Protein AF-A0A9W9YUM6-F1 (afdb_monomer_lite)

pLDDT: mean 74.98, std 17.81, range [40.38, 97.31]

Foldseek 3Di:
DPDLDLVVLLVVLLVLLQVCLVPACVSCVVCVVVLLCLQVVLLPDDDPDLVPPPPVVLCVQLPNDDDDPVSVVSSVVSSVVCVQPPRSSCNLSSLSSVQSNLLSNALSCLVVDALSNVVSLVSQCVDSHPSSNVSSVSSVVSLVNSQFDPPPDDDDDDDRDRPCVSNSCNVHVPDPPDD

InterPro domains:
  IPR011989 Armadillo-like helical [G3DSA:1.25.10.10] (1-170)
  IPR016024 Armadillo-type fold [SSF48371] (5-153)

Structure (mmCIF, N/CA/C/O backbone):
data_AF-A0A9W9YUM6-F1
#
_entry.id   AF-A0A9W9YUM6-F1
#
loop_
_atom_site.group_PDB
_atom_site.id
_atom_site.type_symbol
_atom_site.label_atom_id
_atom_site.label_alt_id
_atom_site.label_comp_id
_atom_site.label_asym_id
_atom_site.label_entity_id
_atom_site.label_seq_id
_atom_site.pdbx_PDB_ins_code
_atom_site.Cartn_x
_atom_site.Cartn_y
_atom_site.Cartn_z
_atom_site.occupancy
_atom_site.B_iso_or_equiv
_atom_site.auth_seq_id
_atom_site.auth_comp_id
_atom_site.auth_asym_id
_atom_site.auth_atom_id
_atom_site.pdbx_PDB_model_num
ATOM 1 N N . MET A 1 1 ? -4.388 -10.648 -8.271 1.00 65.25 1 MET A N 1
ATOM 2 C CA . MET A 1 1 ? -3.249 -9.697 -8.296 1.00 65.25 1 MET A CA 1
ATOM 3 C C . MET A 1 1 ? -2.171 -10.035 -9.332 1.00 65.25 1 MET A C 1
ATOM 5 O O . MET A 1 1 ? -1.388 -9.152 -9.643 1.00 65.25 1 MET A O 1
ATOM 9 N N . HIS A 1 2 ? -2.139 -11.243 -9.912 1.00 78.38 2 HIS A N 1
ATOM 10 C CA . HIS A 1 2 ? -1.066 -11.680 -10.833 1.00 78.38 2 HIS A CA 1
ATOM 11 C C . HIS A 1 2 ? -1.396 -11.558 -12.324 1.00 78.38 2 HIS A C 1
ATOM 13 O O . HIS A 1 2 ? -0.660 -12.065 -13.165 1.00 78.38 2 HIS A O 1
ATOM 19 N N . ASP A 1 3 ? -2.522 -10.931 -12.662 1.00 86.56 3 ASP A N 1
ATOM 20 C CA . ASP A 1 3 ? -2.922 -10.771 -14.058 1.00 86.56 3 ASP A CA 1
ATOM 21 C C . ASP A 1 3 ? -1.927 -9.870 -14.807 1.00 86.56 3 ASP A C 1
ATOM 23 O O . ASP A 1 3 ? -1.413 -8.901 -14.241 1.00 86.56 3 ASP A O 1
ATOM 27 N N . GLY A 1 4 ? -1.656 -10.165 -16.081 1.00 82.19 4 GLY A N 1
ATOM 28 C CA . GLY A 1 4 ? -0.752 -9.365 -16.911 1.00 82.19 4 GLY A CA 1
ATOM 29 C C . GLY A 1 4 ? -1.263 -7.940 -17.158 1.00 82.19 4 GLY A C 1
ATOM 30 O O . GLY A 1 4 ? -0.459 -7.009 -17.281 1.00 82.19 4 GLY A O 1
ATOM 31 N N . GLU A 1 5 ? -2.581 -7.744 -17.149 1.00 87.50 5 GLU A N 1
ATOM 32 C CA . GLU A 1 5 ? -3.252 -6.468 -17.386 1.00 87.50 5 GLU A CA 1
ATOM 33 C C . GLU A 1 5 ? -3.358 -5.632 -16.100 1.00 87.50 5 GLU A C 1
ATOM 35 O O . GLU A 1 5 ? -3.944 -6.040 -15.095 1.00 87.50 5 GLU A O 1
ATOM 40 N N . ALA A 1 6 ? -2.822 -4.408 -16.136 1.00 85.88 6 ALA A N 1
ATOM 41 C CA . ALA A 1 6 ? -2.789 -3.523 -14.970 1.00 85.88 6 ALA A CA 1
ATOM 42 C C . ALA A 1 6 ? -4.186 -3.162 -14.455 1.00 85.88 6 ALA A C 1
ATOM 44 O O . ALA A 1 6 ? -4.411 -3.171 -13.245 1.00 85.88 6 ALA A O 1
ATOM 45 N N . ARG A 1 7 ? -5.141 -2.921 -15.360 1.00 89.88 7 ARG A N 1
ATOM 46 C CA . ARG A 1 7 ? -6.523 -2.584 -14.988 1.00 89.88 7 ARG A CA 1
ATOM 47 C C . ARG A 1 7 ? -7.211 -3.712 -14.223 1.00 89.88 7 ARG A C 1
ATOM 49 O O . ARG A 1 7 ? -7.938 -3.440 -13.277 1.00 89.88 7 ARG A O 1
ATOM 56 N N . VAL A 1 8 ? -6.939 -4.969 -14.580 1.00 92.19 8 VAL A N 1
ATOM 57 C CA . VAL A 1 8 ? -7.488 -6.138 -13.873 1.00 92.19 8 VAL A CA 1
ATOM 58 C C . VAL A 1 8 ? -6.905 -6.231 -12.464 1.00 92.19 8 VAL 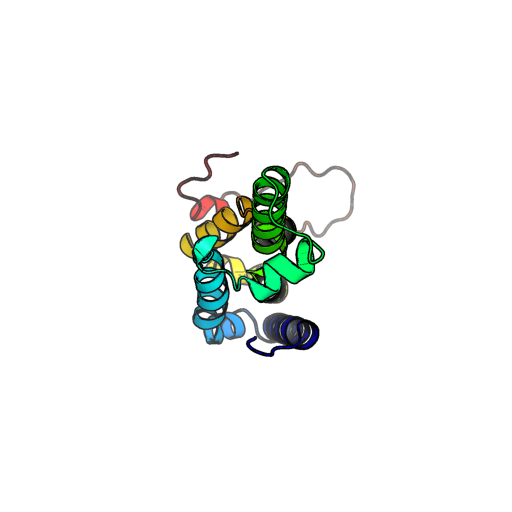A C 1
ATOM 60 O O . VAL A 1 8 ? -7.635 -6.505 -11.510 1.00 92.19 8 VAL A O 1
ATOM 63 N N . ARG A 1 9 ? -5.604 -5.957 -12.302 1.00 90.62 9 ARG A N 1
ATOM 64 C CA . ARG A 1 9 ? -4.967 -5.923 -10.976 1.00 90.62 9 ARG A CA 1
ATOM 65 C C . ARG A 1 9 ? -5.548 -4.822 -10.088 1.00 90.62 9 ARG A C 1
ATOM 67 O O . ARG A 1 9 ? -5.841 -5.103 -8.931 1.00 90.62 9 ARG A O 1
ATOM 74 N N . ILE A 1 10 ? -5.756 -3.623 -10.635 1.00 90.88 10 ILE A N 1
ATOM 75 C CA . ILE A 1 10 ? -6.379 -2.497 -9.920 1.00 90.88 10 ILE A CA 1
ATOM 76 C C . ILE A 1 10 ? -7.804 -2.861 -9.498 1.00 90.88 10 ILE A C 1
ATOM 78 O O . ILE A 1 10 ? -8.099 -2.831 -8.308 1.00 90.88 10 ILE A O 1
ATOM 82 N N . ALA A 1 11 ? -8.642 -3.320 -10.434 1.00 94.75 11 ALA A N 1
ATOM 83 C CA . ALA A 1 11 ? -10.016 -3.723 -10.138 1.00 94.75 11 ALA A CA 1
ATOM 84 C C . ALA A 1 11 ? -10.083 -4.847 -9.089 1.00 94.75 11 ALA A C 1
ATOM 86 O O . ALA A 1 11 ? -10.962 -4.855 -8.233 1.00 94.75 11 ALA A O 1
ATOM 87 N N . SER A 1 12 ? -9.126 -5.783 -9.106 1.00 93.38 12 SER A N 1
ATOM 88 C CA . SER A 1 12 ? -9.024 -6.818 -8.068 1.00 93.38 12 SER A CA 1
ATOM 89 C C . SER A 1 12 ? -8.790 -6.213 -6.679 1.00 93.38 12 SER A C 1
ATOM 91 O O . SER A 1 12 ? -9.394 -6.663 -5.708 1.00 93.38 12 SER A O 1
ATOM 93 N N . GLY A 1 13 ? -7.920 -5.203 -6.583 1.00 94.12 13 GLY A N 1
ATOM 94 C CA . GLY A 1 13 ? -7.653 -4.488 -5.335 1.00 94.12 13 GLY A CA 1
ATOM 95 C C . GLY A 1 13 ? -8.846 -3.664 -4.857 1.00 94.12 13 GLY A C 1
ATOM 96 O O . GLY A 1 13 ? -9.177 -3.704 -3.676 1.00 94.12 13 GLY A O 1
ATOM 97 N N . GLU A 1 14 ? -9.549 -2.997 -5.771 1.00 95.69 14 GLU A N 1
ATOM 98 C CA . GLU A 1 14 ? -10.783 -2.261 -5.466 1.00 95.69 14 GLU A CA 1
ATOM 99 C C . GLU A 1 14 ? -11.878 -3.192 -4.930 1.00 95.69 14 GLU A C 1
ATOM 101 O O . GLU A 1 14 ? -12.541 -2.867 -3.946 1.00 95.69 14 GLU A O 1
ATOM 106 N N . VAL A 1 15 ? -12.031 -4.384 -5.519 1.00 96.50 15 VAL A N 1
ATOM 107 C CA . VAL A 1 15 ? -12.963 -5.408 -5.024 1.00 96.50 15 VAL A CA 1
ATOM 108 C C . VAL A 1 15 ? -12.569 -5.883 -3.626 1.00 96.50 15 VAL A C 1
ATOM 110 O O . VAL A 1 15 ? -13.437 -5.994 -2.763 1.00 96.50 15 VAL A O 1
ATOM 113 N N . LEU A 1 16 ? -11.280 -6.133 -3.371 1.00 95.75 16 LEU A N 1
ATOM 114 C CA . LEU A 1 16 ? -10.802 -6.493 -2.031 1.00 95.75 16 LEU A CA 1
ATOM 115 C C . LEU A 1 16 ? -11.064 -5.375 -1.015 1.00 95.75 16 LEU A C 1
ATOM 117 O O . LEU A 1 16 ? -11.538 -5.661 0.083 1.00 95.75 16 LEU A O 1
ATOM 121 N N . GLY A 1 17 ? -10.832 -4.116 -1.390 1.00 96.62 17 GLY A N 1
ATOM 122 C CA . GLY A 1 17 ? -11.166 -2.954 -0.567 1.00 96.62 17 GLY A CA 1
ATOM 123 C C . GLY A 1 17 ? -12.659 -2.877 -0.250 1.00 96.62 17 GLY A C 1
ATOM 124 O O . GLY A 1 17 ? -13.038 -2.776 0.914 1.00 96.62 17 GLY A O 1
ATOM 125 N N . ALA A 1 18 ? -13.520 -3.035 -1.257 1.00 97.31 18 ALA A N 1
ATOM 126 C CA . ALA A 1 18 ? -14.970 -3.052 -1.069 1.00 97.31 18 ALA A CA 1
ATOM 127 C C . ALA A 1 18 ? -15.438 -4.216 -0.175 1.00 97.31 18 ALA A C 1
ATOM 129 O O . ALA A 1 18 ? -16.350 -4.053 0.639 1.00 97.31 18 ALA A O 1
ATOM 130 N N . LEU A 1 19 ? -14.803 -5.388 -0.284 1.00 96.81 19 LEU A N 1
ATOM 131 C CA . LEU A 1 19 ? -15.061 -6.516 0.612 1.00 96.81 19 LEU A CA 1
ATOM 132 C C . LEU A 1 19 ? -14.644 -6.198 2.049 1.00 96.81 19 LEU A C 1
ATOM 134 O O . LEU A 1 19 ? -15.409 -6.498 2.962 1.00 96.81 19 LEU A O 1
ATOM 138 N N . CYS A 1 20 ? -13.494 -5.554 2.250 1.00 96.81 20 CYS A N 1
ATOM 139 C CA . CYS A 1 20 ? -13.056 -5.090 3.567 1.00 96.81 20 CYS A CA 1
ATOM 140 C C . CYS A 1 20 ? -14.035 -4.069 4.163 1.00 96.81 20 CYS A C 1
ATOM 142 O O . CYS A 1 20 ? -14.370 -4.162 5.338 1.00 96.81 20 CYS A O 1
ATOM 144 N N . THR A 1 21 ? -14.596 -3.167 3.352 1.00 96.38 21 THR A N 1
ATOM 145 C CA . THR A 1 21 ? -15.671 -2.263 3.801 1.00 96.38 21 THR A CA 1
ATOM 146 C C .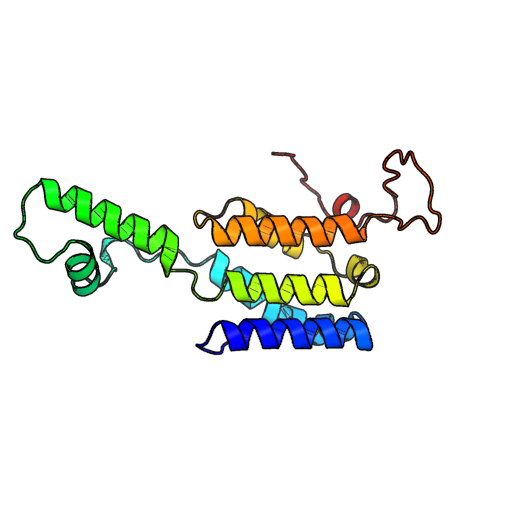 THR A 1 21 ? -16.922 -3.019 4.243 1.00 96.38 21 THR A C 1
ATOM 148 O O . THR A 1 21 ? -17.565 -2.642 5.218 1.00 96.38 21 THR A O 1
ATOM 151 N N . ALA A 1 22 ? -17.285 -4.093 3.540 1.00 96.00 22 ALA A N 1
ATOM 152 C CA . ALA A 1 22 ? -18.505 -4.849 3.819 1.00 96.00 22 ALA A CA 1
ATOM 153 C C . ALA A 1 22 ? -18.363 -5.890 4.944 1.00 96.00 22 ALA A C 1
ATOM 155 O O . ALA A 1 22 ? -19.372 -6.329 5.506 1.00 96.00 22 ALA A O 1
ATOM 156 N N . ARG A 1 23 ? -17.144 -6.366 5.208 1.00 94.56 23 ARG A N 1
ATOM 157 C CA . ARG A 1 23 ? -16.881 -7.523 6.078 1.00 94.56 23 ARG A CA 1
ATOM 158 C C . ARG A 1 23 ? -15.884 -7.257 7.190 1.00 94.56 23 ARG A C 1
ATOM 160 O O . ARG A 1 23 ? -15.835 -8.083 8.085 1.00 94.56 23 ARG A O 1
ATOM 167 N N . GLY A 1 24 ? -15.166 -6.140 7.151 1.00 91.56 24 GLY A N 1
ATOM 168 C CA . GLY A 1 24 ? -14.125 -5.827 8.114 1.00 91.56 24 GLY A CA 1
ATOM 169 C C . GLY A 1 24 ? -12.756 -6.409 7.742 1.00 91.56 24 GLY A C 1
ATOM 170 O O . GLY A 1 24 ? -12.547 -6.905 6.624 1.00 91.56 24 GLY A O 1
ATOM 171 N N . PRO A 1 25 ? -11.796 -6.315 8.674 1.00 93.12 25 PRO A N 1
ATOM 172 C CA . PRO A 1 25 ? -10.402 -6.663 8.440 1.00 93.12 25 PRO A CA 1
ATOM 173 C C . PRO A 1 25 ? -10.144 -8.169 8.306 1.00 93.12 25 PRO A C 1
ATOM 175 O O . PRO A 1 25 ? -9.070 -8.565 7.863 1.00 93.12 25 PRO A O 1
ATOM 178 N N . GLU A 1 26 ? -11.119 -9.029 8.591 1.00 93.94 26 GLU A N 1
ATOM 179 C CA . GLU A 1 26 ? -11.029 -10.479 8.395 1.00 93.94 26 GLU A CA 1
ATOM 180 C C . GLU A 1 26 ? -10.717 -10.836 6.936 1.00 93.94 26 GLU A C 1
ATOM 182 O O . GLU A 1 26 ? -10.009 -11.806 6.662 1.00 93.94 26 GLU A O 1
ATOM 187 N N . VAL A 1 27 ? -11.201 -10.022 5.991 1.00 94.88 27 VAL A N 1
ATOM 188 C CA . VAL A 1 27 ? -10.869 -10.164 4.568 1.00 94.88 27 VAL A CA 1
ATOM 189 C C . VAL A 1 27 ? -9.386 -9.896 4.331 1.00 94.88 27 VAL A C 1
ATOM 191 O O . VAL A 1 27 ? -8.748 -10.656 3.604 1.00 94.88 27 VAL A O 1
ATOM 194 N N . PHE A 1 28 ? -8.820 -8.864 4.966 1.00 93.38 28 PHE A N 1
ATOM 195 C CA . PHE A 1 28 ? -7.386 -8.590 4.902 1.00 93.38 28 PHE A CA 1
ATOM 196 C C . PHE A 1 28 ? -6.586 -9.732 5.523 1.00 93.38 28 PHE A C 1
ATOM 198 O O . PHE A 1 28 ? -5.676 -10.233 4.876 1.00 93.38 28 PHE A O 1
ATOM 205 N N . VAL A 1 29 ? -6.946 -10.195 6.722 1.00 93.75 29 VAL A N 1
ATOM 206 C CA . VAL A 1 29 ? -6.245 -11.296 7.409 1.00 93.75 29 VAL A CA 1
ATOM 207 C C . VAL A 1 29 ? -6.193 -12.558 6.543 1.00 93.75 29 VAL A C 1
ATOM 209 O O . VAL A 1 29 ? -5.174 -13.238 6.503 1.00 93.75 29 VAL A O 1
ATOM 212 N N . ALA A 1 30 ? -7.255 -12.850 5.790 1.00 94.44 30 ALA A N 1
ATOM 213 C CA . ALA A 1 30 ? -7.288 -14.004 4.894 1.00 94.44 30 ALA A CA 1
ATOM 214 C C . ALA A 1 30 ? -6.328 -13.901 3.690 1.00 94.44 30 ALA A C 1
ATOM 216 O O . ALA A 1 30 ? -5.997 -14.926 3.095 1.00 94.44 30 ALA A O 1
ATOM 217 N N . CYS A 1 31 ? -5.902 -12.694 3.301 1.00 90.88 31 CYS A N 1
ATOM 218 C CA . CYS A 1 31 ? -5.057 -12.475 2.120 1.00 90.88 31 CYS A CA 1
ATOM 219 C C . CYS A 1 31 ? -3.782 -11.649 2.378 1.00 90.88 31 CYS A C 1
ATOM 221 O O . CYS A 1 31 ? -3.049 -11.351 1.430 1.00 90.88 31 CYS A O 1
ATOM 223 N N . CYS A 1 32 ? -3.481 -11.303 3.634 1.00 91.25 32 CYS A N 1
ATOM 224 C CA . CYS A 1 32 ? -2.403 -10.382 3.995 1.00 91.25 32 CYS A CA 1
ATOM 225 C C . CYS A 1 32 ? -1.033 -10.888 3.554 1.00 91.25 32 CYS A C 1
ATOM 227 O O . CYS A 1 32 ? -0.262 -10.123 2.980 1.00 91.25 32 CYS A O 1
ATOM 229 N N . ASP A 1 33 ? -0.758 -12.177 3.744 1.00 91.06 33 ASP A N 1
ATOM 230 C CA . ASP A 1 33 ? 0.530 -12.779 3.397 1.00 91.06 33 ASP A CA 1
ATOM 231 C C . ASP A 1 33 ? 0.812 -12.656 1.901 1.00 91.06 33 ASP A C 1
ATOM 233 O O . ASP A 1 33 ? 1.927 -12.341 1.488 1.00 91.06 33 ASP A O 1
ATOM 237 N N . GLU A 1 34 ? -0.212 -12.846 1.068 1.00 90.75 34 GLU A N 1
ATOM 238 C CA . GLU A 1 34 ? -0.064 -12.722 -0.375 1.00 90.75 34 GLU A CA 1
ATOM 239 C C . GLU A 1 34 ? 0.126 -11.263 -0.801 1.00 90.75 34 GLU A C 1
ATOM 241 O O . GLU A 1 34 ? 0.988 -10.986 -1.636 1.00 90.75 34 GLU A O 1
ATOM 246 N N . ILE A 1 35 ? -0.635 -10.328 -0.223 1.00 89.62 35 ILE A N 1
ATOM 247 C CA . ILE A 1 35 ? -0.499 -8.894 -0.516 1.00 89.62 35 ILE A CA 1
ATOM 248 C C . ILE A 1 35 ? 0.898 -8.399 -0.121 1.00 89.62 35 ILE A C 1
ATOM 250 O O . ILE A 1 35 ? 1.581 -7.782 -0.939 1.00 89.62 35 ILE A O 1
ATOM 254 N N . LEU A 1 36 ? 1.340 -8.690 1.106 1.00 90.88 36 LEU A N 1
ATOM 255 C CA . LEU A 1 36 ? 2.628 -8.228 1.624 1.00 90.88 36 LEU A CA 1
ATOM 256 C C . LEU A 1 36 ? 3.799 -8.864 0.879 1.00 90.88 36 LEU A C 1
ATOM 258 O O . LEU A 1 36 ? 4.724 -8.147 0.501 1.00 90.88 36 LEU A O 1
ATOM 262 N N . ARG A 1 37 ? 3.734 -10.167 0.576 1.00 88.44 37 ARG A N 1
ATOM 263 C CA . ARG A 1 37 ? 4.736 -10.835 -0.266 1.00 88.44 37 ARG A CA 1
ATOM 264 C C . ARG A 1 37 ? 4.816 -10.198 -1.651 1.00 88.44 37 ARG A C 1
ATOM 266 O O . ARG A 1 37 ? 5.905 -9.921 -2.129 1.00 88.44 37 ARG A O 1
ATOM 273 N N . ASN A 1 38 ? 3.682 -9.888 -2.281 1.00 85.25 38 ASN A N 1
ATOM 274 C CA . ASN A 1 38 ? 3.686 -9.241 -3.596 1.00 85.25 38 ASN A CA 1
ATOM 275 C C . ASN A 1 38 ? 4.334 -7.853 -3.572 1.00 85.25 38 ASN A C 1
ATOM 277 O O . ASN A 1 38 ? 4.933 -7.447 -4.566 1.00 85.25 38 ASN A O 1
ATOM 281 N N . VAL A 1 39 ? 4.203 -7.112 -2.473 1.00 88.44 39 VAL A N 1
ATOM 282 C CA . VAL A 1 39 ? 4.874 -5.819 -2.306 1.00 88.44 39 VAL A CA 1
ATOM 283 C C . VAL A 1 39 ? 6.369 -6.029 -2.041 1.00 88.44 39 VAL A C 1
ATOM 285 O O . VAL A 1 39 ? 7.188 -5.455 -2.753 1.00 88.44 39 VAL A O 1
ATOM 288 N N . SER A 1 40 ? 6.725 -6.904 -1.099 1.00 86.81 40 SER A N 1
ATOM 289 C CA . SER A 1 40 ? 8.109 -7.206 -0.706 1.00 86.81 40 SER A CA 1
ATOM 290 C C . SER A 1 40 ? 8.942 -7.789 -1.854 1.00 86.81 40 SER A C 1
ATOM 292 O O . SER A 1 40 ? 9.954 -7.196 -2.219 1.00 86.81 40 SER A O 1
ATOM 294 N N . ASP A 1 41 ? 8.473 -8.849 -2.521 1.00 82.50 41 ASP A N 1
ATOM 295 C CA . ASP A 1 41 ? 9.188 -9.506 -3.626 1.00 82.50 41 ASP A CA 1
ATOM 296 C C . ASP A 1 41 ? 9.479 -8.541 -4.783 1.00 82.50 41 ASP A C 1
ATOM 298 O O . ASP A 1 41 ? 10.450 -8.703 -5.521 1.00 82.50 41 ASP A O 1
ATOM 302 N N . ASN A 1 42 ? 8.609 -7.546 -4.988 1.00 77.19 42 ASN A N 1
ATOM 303 C CA . ASN A 1 42 ? 8.793 -6.554 -6.039 1.00 77.19 42 ASN A CA 1
ATOM 304 C C . ASN A 1 42 ? 9.578 -5.323 -5.567 1.00 77.19 42 ASN A C 1
ATOM 306 O O . ASN A 1 42 ? 10.127 -4.655 -6.429 1.00 77.19 42 ASN A O 1
ATOM 310 N N . LEU A 1 43 ? 9.669 -5.034 -4.264 1.00 78.06 43 LEU A N 1
ATOM 311 C CA . LEU A 1 43 ? 10.571 -4.016 -3.704 1.00 78.06 43 LEU A CA 1
ATOM 312 C C . LEU A 1 43 ? 12.026 -4.501 -3.677 1.00 78.06 43 LEU A C 1
ATOM 314 O O . LEU A 1 43 ? 12.937 -3.737 -3.982 1.00 78.06 43 LEU A O 1
ATOM 318 N N . GLU A 1 44 ? 12.242 -5.772 -3.331 1.00 64.12 44 GLU A N 1
ATOM 319 C CA . GLU A 1 44 ? 13.575 -6.361 -3.147 1.00 64.12 44 GLU A CA 1
ATOM 320 C C . GLU A 1 44 ? 14.252 -6.807 -4.442 1.00 64.12 44 GLU A C 1
ATOM 322 O O . GLU A 1 44 ? 15.440 -7.144 -4.422 1.00 64.12 44 GLU A O 1
ATOM 327 N N . ARG A 1 45 ? 13.532 -6.838 -5.573 1.00 61.09 45 ARG A N 1
ATOM 328 C CA . ARG A 1 45 ? 14.121 -7.224 -6.860 1.00 61.09 45 ARG A CA 1
ATOM 329 C C . ARG A 1 45 ? 15.322 -6.333 -7.160 1.00 61.09 45 ARG A C 1
ATOM 331 O O . ARG A 1 45 ? 15.181 -5.210 -7.634 1.00 61.09 45 ARG A O 1
ATOM 338 N N . LYS A 1 46 ? 16.521 -6.883 -6.938 1.00 50.69 46 LYS A N 1
ATOM 339 C CA . LYS A 1 46 ? 17.749 -6.383 -7.544 1.00 50.69 46 LYS A CA 1
ATOM 340 C C . LYS A 1 46 ? 17.488 -6.327 -9.037 1.00 50.69 46 LYS A C 1
ATOM 342 O O . LYS A 1 46 ? 17.165 -7.341 -9.657 1.00 50.69 46 LYS A O 1
ATOM 347 N N . LEU A 1 47 ? 17.556 -5.119 -9.576 1.00 51.91 47 LEU A N 1
ATOM 348 C CA . LEU A 1 47 ? 17.538 -4.915 -11.010 1.00 51.91 47 LEU A CA 1
ATOM 349 C C . LEU A 1 47 ? 18.641 -5.810 -11.603 1.00 51.91 47 LEU A C 1
ATOM 351 O O . LEU A 1 47 ? 19.739 -5.824 -11.039 1.00 51.91 47 LEU A O 1
ATOM 355 N N . PRO A 1 48 ? 18.358 -6.594 -12.659 1.00 49.06 48 PRO A N 1
ATOM 356 C CA . PRO A 1 48 ? 19.407 -7.337 -13.347 1.00 49.06 48 PRO A CA 1
ATOM 357 C C . PRO A 1 48 ? 20.521 -6.361 -13.729 1.00 49.06 48 PRO A C 1
ATOM 359 O O . PRO A 1 48 ? 20.221 -5.220 -14.101 1.00 49.06 48 PRO A O 1
ATOM 362 N N . ASP A 1 49 ? 21.780 -6.783 -13.586 1.00 50.94 49 ASP A N 1
ATOM 363 C CA . ASP A 1 49 ? 22.926 -5.937 -13.924 1.00 50.94 49 ASP A CA 1
ATOM 364 C C . ASP A 1 49 ? 22.751 -5.396 -15.356 1.00 50.94 49 ASP A C 1
ATOM 366 O O . ASP A 1 49 ? 22.208 -6.107 -16.209 1.00 50.94 49 ASP A O 1
ATOM 370 N N . PRO A 1 50 ? 23.203 -4.168 -15.673 1.00 51.50 50 PRO A N 1
ATOM 371 C CA . PRO A 1 50 ? 23.077 -3.595 -17.017 1.00 51.50 50 PRO A CA 1
ATOM 372 C C . PRO A 1 50 ? 23.604 -4.512 -18.136 1.00 51.50 50 PRO A C 1
ATOM 374 O O . PRO A 1 50 ? 23.180 -4.407 -19.286 1.00 51.50 50 PRO A O 1
ATOM 377 N N . GLU A 1 51 ? 24.510 -5.432 -17.791 1.00 54.03 51 GLU A N 1
ATOM 378 C CA . GLU A 1 51 ? 25.079 -6.453 -18.672 1.00 54.03 51 GLU A CA 1
ATOM 379 C C . GLU A 1 51 ? 24.122 -7.619 -18.995 1.00 54.03 51 GLU A C 1
ATOM 381 O O . GLU A 1 51 ? 24.273 -8.254 -20.041 1.00 54.03 51 GLU A O 1
ATOM 386 N N . GLU A 1 52 ? 23.128 -7.888 -18.141 1.00 52.31 52 GLU A N 1
ATOM 387 C CA . GLU A 1 52 ? 22.107 -8.932 -18.320 1.00 52.31 52 GLU A CA 1
ATOM 388 C C . GLU A 1 52 ? 20.870 -8.448 -19.096 1.00 52.31 52 GLU A C 1
ATOM 390 O O . GLU A 1 52 ? 20.011 -9.250 -19.477 1.00 52.31 52 GLU A O 1
ATOM 395 N N . ILE A 1 53 ? 20.762 -7.144 -19.368 1.00 57.09 53 ILE A N 1
ATOM 396 C CA . ILE A 1 53 ? 19.684 -6.599 -20.197 1.00 57.09 53 ILE A CA 1
ATOM 397 C C . ILE A 1 53 ? 19.893 -7.054 -21.641 1.00 57.09 53 ILE A C 1
ATOM 399 O O . ILE A 1 53 ? 20.965 -6.868 -22.220 1.00 57.09 53 ILE A O 1
ATOM 403 N N . ASP A 1 54 ? 18.841 -7.610 -22.250 1.00 58.69 54 ASP A N 1
ATOM 404 C CA . ASP A 1 54 ? 18.846 -8.011 -23.655 1.00 58.69 54 ASP A CA 1
ATOM 405 C C . ASP A 1 54 ? 19.390 -6.876 -24.540 1.00 58.69 54 ASP A C 1
ATOM 407 O O . ASP A 1 54 ? 18.771 -5.816 -24.698 1.00 58.69 54 ASP A O 1
ATOM 411 N N . LYS A 1 55 ? 20.558 -7.118 -25.150 1.00 57.56 55 LYS A N 1
ATOM 412 C CA . LYS A 1 55 ? 21.226 -6.190 -26.074 1.00 57.56 55 LYS A CA 1
ATOM 413 C C . LYS A 1 55 ? 20.282 -5.749 -27.198 1.00 57.56 55 LYS A C 1
ATOM 415 O O . LYS A 1 55 ? 20.414 -4.631 -27.697 1.00 57.56 55 LYS A O 1
ATOM 420 N N . GLY A 1 56 ? 19.306 -6.587 -27.565 1.00 53.91 56 GLY A N 1
ATOM 421 C CA . GLY A 1 56 ? 18.273 -6.275 -28.551 1.00 53.91 56 GLY A CA 1
ATOM 422 C C . GLY A 1 56 ? 17.282 -5.188 -28.118 1.00 53.91 56 GLY A C 1
ATOM 423 O O . GLY A 1 56 ? 16.759 -4.472 -28.974 1.00 53.91 56 GLY A O 1
ATOM 424 N N . LEU A 1 57 ? 17.039 -5.017 -26.816 1.00 56.94 57 LEU A N 1
ATOM 425 C CA . LEU A 1 57 ? 16.138 -3.995 -26.278 1.00 56.94 57 LEU A CA 1
ATOM 426 C C . LEU A 1 57 ? 16.835 -2.639 -26.140 1.00 56.94 57 LEU A C 1
ATOM 428 O O . LEU A 1 57 ? 16.273 -1.621 -26.548 1.00 56.94 57 LEU A O 1
ATOM 432 N N . ILE A 1 58 ? 18.087 -2.637 -25.668 1.00 59.78 58 ILE A N 1
ATOM 433 C CA . ILE A 1 58 ? 18.926 -1.430 -25.641 1.00 59.78 58 ILE A CA 1
ATOM 434 C C . ILE A 1 58 ? 19.103 -0.893 -27.067 1.00 59.78 58 ILE A C 1
ATOM 436 O O . ILE A 1 58 ? 18.901 0.292 -27.301 1.00 59.78 58 ILE A O 1
ATOM 440 N N . HIS A 1 59 ? 19.358 -1.767 -28.046 1.00 58.75 59 HIS A N 1
ATOM 441 C CA . HIS A 1 59 ? 19.508 -1.376 -29.451 1.00 58.75 59 HIS A CA 1
ATOM 442 C C . HIS A 1 59 ? 18.256 -0.701 -30.046 1.00 58.75 59 HIS A C 1
ATOM 444 O O . HIS A 1 59 ? 18.379 0.195 -30.882 1.00 58.75 59 HIS A O 1
ATOM 450 N N . LYS A 1 60 ? 17.051 -1.090 -29.598 1.00 61.81 60 LYS A N 1
ATOM 451 C CA . LYS A 1 60 ? 15.783 -0.456 -30.003 1.00 61.81 60 LYS A CA 1
ATOM 452 C C . LYS A 1 60 ? 15.569 0.908 -29.346 1.00 61.81 60 LYS A C 1
ATOM 454 O O . LYS A 1 60 ? 15.004 1.789 -29.984 1.00 61.81 60 LYS A O 1
ATOM 459 N N . LEU A 1 61 ? 16.014 1.082 -28.100 1.00 56.75 61 LEU A N 1
ATOM 460 C CA . LEU A 1 61 ? 15.925 2.351 -27.368 1.00 56.75 61 LEU A CA 1
ATOM 461 C C . LEU A 1 61 ? 16.973 3.368 -27.842 1.00 56.75 61 LEU A C 1
ATOM 463 O O . LEU A 1 61 ? 16.680 4.558 -27.897 1.00 56.75 61 LEU A O 1
ATOM 467 N N . THR A 1 62 ? 18.166 2.909 -28.232 1.00 62.47 62 THR A N 1
ATOM 468 C CA . THR A 1 62 ? 19.256 3.768 -28.723 1.00 62.47 62 THR A CA 1
ATOM 469 C C . THR A 1 62 ? 19.257 3.954 -30.243 1.00 62.47 62 THR A C 1
ATOM 471 O O . THR A 1 62 ? 20.201 4.523 -30.779 1.00 62.47 62 THR A O 1
ATOM 474 N N . GLY A 1 63 ? 18.228 3.481 -30.954 1.00 55.09 63 GLY A N 1
ATOM 475 C CA . GLY A 1 63 ? 18.022 3.823 -32.363 1.00 55.09 63 GLY A CA 1
ATOM 476 C C . GLY A 1 63 ? 18.986 3.180 -33.366 1.00 55.09 63 GLY A C 1
ATOM 477 O O . GLY A 1 63 ? 19.182 3.736 -34.437 1.00 55.09 63 GLY A O 1
ATOM 478 N N . GLY A 1 64 ? 19.551 2.005 -33.076 1.00 54.03 64 GLY A N 1
ATOM 479 C CA . GLY A 1 64 ? 20.162 1.173 -34.117 1.00 54.03 64 GLY A CA 1
ATOM 480 C C . GLY A 1 64 ? 21.432 1.691 -34.818 1.00 54.03 64 GLY A C 1
ATOM 481 O O . GLY A 1 64 ? 21.657 1.311 -35.966 1.00 54.03 64 GLY A O 1
ATOM 482 N N . GLU A 1 65 ? 22.266 2.525 -34.188 1.00 55.44 65 GLU A N 1
ATOM 483 C CA . GLU A 1 65 ? 23.455 3.117 -34.837 1.00 55.44 65 GLU A CA 1
ATOM 484 C C . GLU A 1 65 ? 24.812 2.559 -34.349 1.00 55.44 65 GLU A C 1
ATOM 486 O O . GLU A 1 65 ? 24.910 1.889 -33.319 1.00 55.44 65 GLU A O 1
ATOM 491 N N . LYS A 1 66 ? 25.841 2.742 -35.194 1.00 54.41 66 LYS A N 1
ATOM 492 C CA . LYS A 1 66 ? 27.176 2.110 -35.139 1.00 54.41 66 LYS A CA 1
ATOM 493 C C . LYS A 1 66 ? 28.016 2.602 -33.957 1.00 54.41 66 LYS A C 1
ATOM 495 O O . LYS A 1 66 ? 28.202 3.802 -33.833 1.00 54.41 66 LYS A O 1
ATOM 500 N N . ASP A 1 67 ? 28.627 1.650 -33.239 1.00 49.28 67 ASP A N 1
ATOM 501 C CA . ASP A 1 67 ? 29.479 1.839 -32.052 1.00 49.28 67 ASP A CA 1
ATOM 502 C C . ASP A 1 67 ? 30.484 3.001 -32.175 1.00 49.28 67 ASP A C 1
ATOM 504 O O . ASP A 1 67 ? 31.585 2.865 -32.719 1.00 49.28 67 ASP A O 1
ATOM 508 N N . THR A 1 68 ? 30.113 4.136 -31.594 1.00 55.03 68 THR A N 1
ATOM 509 C CA . THR A 1 68 ? 31.004 5.232 -31.212 1.00 55.03 68 THR A CA 1
ATOM 510 C C . THR A 1 68 ? 31.044 5.360 -29.688 1.00 55.03 68 THR A C 1
ATOM 512 O O . THR A 1 68 ? 30.167 4.878 -28.973 1.00 55.03 68 THR A O 1
ATOM 515 N N . THR A 1 69 ? 32.070 6.014 -29.144 1.00 55.41 69 THR A N 1
ATOM 516 C CA . THR A 1 69 ? 32.216 6.240 -27.693 1.00 55.41 69 THR A CA 1
ATOM 517 C C . THR A 1 69 ? 31.052 7.026 -27.072 1.00 55.41 69 THR A C 1
ATOM 519 O O . THR A 1 69 ? 30.804 6.887 -25.878 1.00 55.41 69 THR A O 1
ATOM 522 N N . GLU A 1 70 ? 30.300 7.796 -27.865 1.00 55.19 70 GLU A N 1
ATOM 523 C CA . GLU A 1 70 ? 29.068 8.472 -27.429 1.00 55.19 70 GLU A CA 1
ATOM 524 C C . GLU A 1 70 ? 27.897 7.495 -27.202 1.00 55.19 70 GLU A C 1
ATOM 526 O O . GLU A 1 70 ? 27.011 7.762 -26.386 1.00 55.19 70 GLU A O 1
ATOM 531 N N . ASP A 1 71 ? 27.906 6.327 -27.854 1.00 55.78 71 ASP A N 1
ATOM 532 C CA . ASP A 1 71 ? 26.852 5.316 -27.719 1.00 55.78 71 ASP A CA 1
ATOM 533 C C . ASP A 1 71 ? 26.945 4.543 -26.407 1.00 55.78 71 ASP A C 1
ATOM 535 O O . ASP A 1 71 ? 25.932 4.054 -25.913 1.00 55.78 71 ASP A O 1
ATOM 539 N N . ALA A 1 72 ? 28.131 4.456 -25.796 1.00 57.59 72 ALA A N 1
ATOM 540 C CA . ALA A 1 72 ? 28.286 3.839 -24.480 1.00 57.59 72 ALA A CA 1
ATOM 541 C C . ALA A 1 72 ? 27.516 4.621 -23.400 1.00 57.59 72 ALA A C 1
ATOM 543 O O . ALA A 1 72 ? 26.833 4.013 -22.577 1.00 57.59 72 ALA A O 1
ATOM 544 N N . HIS A 1 73 ? 27.557 5.959 -23.448 1.00 60.75 73 HIS A N 1
ATOM 545 C CA . HIS A 1 73 ? 26.778 6.807 -22.542 1.00 60.75 73 HIS A CA 1
ATOM 546 C C . HIS A 1 73 ? 25.275 6.720 -22.822 1.00 60.75 73 HIS A C 1
ATOM 548 O O . HIS A 1 73 ? 24.508 6.505 -21.893 1.00 60.75 73 HIS A O 1
ATOM 554 N N . LYS A 1 74 ? 24.845 6.746 -24.091 1.00 60.81 74 LYS A N 1
ATOM 555 C CA . LYS A 1 74 ? 23.418 6.586 -24.436 1.00 60.81 74 LYS A CA 1
ATOM 556 C C . LYS A 1 74 ? 22.856 5.213 -24.055 1.00 60.81 74 LYS A C 1
ATOM 558 O O . LYS A 1 74 ? 21.701 5.121 -23.651 1.00 60.81 74 LYS A O 1
ATOM 563 N N . LYS A 1 75 ? 23.646 4.140 -24.183 1.00 61.00 75 LYS A N 1
ATOM 564 C CA . LYS A 1 75 ? 23.264 2.785 -23.745 1.00 61.00 75 LYS A CA 1
ATOM 565 C C . LYS A 1 75 ? 23.137 2.714 -22.222 1.00 61.00 75 LYS A C 1
ATOM 567 O O . LYS A 1 75 ? 22.180 2.111 -21.744 1.00 61.00 75 LYS A O 1
ATOM 572 N N . ALA A 1 76 ? 24.051 3.351 -21.484 1.00 61.72 76 ALA A N 1
ATOM 573 C CA . ALA A 1 76 ? 23.965 3.464 -20.029 1.00 61.72 76 ALA A CA 1
ATOM 574 C C . ALA A 1 76 ? 22.722 4.261 -19.597 1.00 61.72 76 ALA A C 1
ATOM 576 O O . ALA A 1 76 ? 21.968 3.784 -18.755 1.00 61.72 76 ALA A O 1
ATOM 577 N N . ASP A 1 77 ? 22.436 5.391 -20.249 1.00 66.50 77 ASP A N 1
ATOM 578 C CA . ASP A 1 77 ? 21.244 6.204 -19.982 1.00 66.50 77 ASP A CA 1
ATOM 579 C C . ASP A 1 77 ? 19.949 5.455 -20.327 1.00 66.50 77 ASP A C 1
ATOM 581 O O . ASP A 1 77 ? 18.990 5.487 -19.563 1.00 66.50 77 ASP A O 1
ATOM 585 N N . ALA A 1 78 ? 19.899 4.737 -21.454 1.00 61.97 78 ALA A N 1
ATOM 586 C CA . ALA A 1 78 ? 18.728 3.954 -21.850 1.00 61.97 78 ALA A CA 1
ATOM 587 C C . ALA A 1 78 ? 18.482 2.759 -20.916 1.00 61.97 78 ALA A C 1
ATOM 589 O O . ALA A 1 78 ? 17.331 2.479 -20.572 1.00 61.97 78 ALA A O 1
ATOM 590 N N . ALA A 1 79 ? 19.547 2.075 -20.483 1.00 62.38 79 ALA A N 1
ATOM 591 C CA . ALA A 1 79 ? 19.468 1.046 -19.452 1.00 62.38 79 ALA A CA 1
ATOM 592 C C . ALA A 1 79 ? 18.949 1.650 -18.141 1.00 62.38 79 ALA A C 1
ATOM 594 O O . ALA A 1 79 ? 17.985 1.139 -17.577 1.00 62.38 79 ALA A O 1
ATOM 595 N N . GLN A 1 80 ? 19.499 2.790 -17.715 1.00 62.97 80 GLN A N 1
ATOM 596 C CA . GLN A 1 80 ? 19.078 3.506 -16.512 1.00 62.97 80 GLN A CA 1
ATOM 597 C C . GLN A 1 80 ? 17.613 3.963 -16.575 1.00 62.97 80 GLN A C 1
ATOM 599 O O . GLN A 1 80 ? 16.853 3.699 -15.649 1.00 62.97 80 GLN A O 1
ATOM 604 N N . ILE A 1 81 ? 17.156 4.520 -17.698 1.00 64.81 81 ILE A N 1
ATOM 605 C CA . ILE A 1 81 ? 15.746 4.881 -17.912 1.00 64.81 81 ILE A CA 1
ATOM 606 C C . ILE A 1 81 ? 14.849 3.641 -17.855 1.00 64.81 81 ILE A C 1
ATOM 608 O O . ILE A 1 81 ? 13.776 3.683 -17.251 1.00 64.81 81 ILE A O 1
ATOM 612 N N . PHE A 1 82 ? 15.256 2.525 -18.463 1.00 61.78 82 PHE A N 1
ATOM 613 C CA . PHE A 1 82 ? 14.489 1.280 -18.412 1.00 61.78 82 PHE A CA 1
ATOM 614 C C . PHE A 1 82 ? 14.410 0.720 -16.984 1.00 61.78 82 PHE A C 1
ATOM 616 O O . PHE A 1 82 ? 13.338 0.297 -16.548 1.00 61.78 82 PHE A O 1
ATOM 623 N N . HIS A 1 83 ? 15.502 0.781 -16.221 1.00 62.25 83 HIS A N 1
ATOM 624 C CA . HIS A 1 83 ? 15.517 0.440 -14.798 1.00 62.25 83 HIS A CA 1
ATOM 625 C C . HIS A 1 83 ? 14.568 1.326 -13.983 1.00 62.25 83 HIS A C 1
ATOM 627 O O . HIS A 1 83 ? 13.792 0.828 -13.160 1.00 62.25 83 HIS A O 1
ATOM 633 N N . ASP A 1 84 ? 14.578 2.628 -14.261 1.00 56.88 84 ASP A N 1
ATOM 634 C CA . ASP A 1 84 ? 13.761 3.610 -13.558 1.00 56.88 84 ASP A CA 1
ATOM 635 C C . ASP A 1 84 ? 12.272 3.503 -13.919 1.00 56.88 84 ASP A C 1
ATOM 637 O O . ASP A 1 84 ? 11.422 3.873 -13.106 1.00 56.88 84 ASP A O 1
ATOM 641 N N . THR A 1 85 ? 11.918 2.962 -15.095 1.00 54.31 85 THR A N 1
ATOM 642 C CA . THR A 1 85 ? 10.539 3.012 -15.626 1.00 54.31 85 THR A CA 1
ATOM 643 C C . THR A 1 85 ? 9.855 1.664 -15.880 1.00 54.31 85 THR A C 1
ATOM 645 O O . THR A 1 85 ? 8.629 1.614 -15.806 1.00 54.31 85 THR A O 1
ATOM 648 N N . ALA A 1 86 ? 10.578 0.567 -16.136 1.00 52.59 86 ALA A N 1
ATOM 649 C CA . ALA A 1 86 ? 9.988 -0.658 -16.700 1.00 52.59 86 ALA A CA 1
ATOM 650 C C . ALA A 1 86 ? 10.175 -1.949 -15.870 1.00 52.59 86 ALA A C 1
ATOM 652 O O . ALA A 1 86 ? 9.501 -2.944 -16.148 1.00 52.59 86 ALA A O 1
ATOM 653 N N . GLY A 1 87 ? 11.033 -1.959 -14.840 1.00 57.09 87 GLY A N 1
ATOM 654 C CA . GLY A 1 87 ? 11.364 -3.174 -14.067 1.00 57.09 87 GLY A CA 1
ATOM 655 C C . GLY A 1 87 ? 10.341 -3.615 -13.005 1.00 57.09 87 GLY A C 1
ATOM 656 O O . GLY A 1 87 ? 10.319 -4.776 -12.602 1.00 57.09 87 GLY A O 1
ATOM 657 N N . TRP A 1 88 ? 9.446 -2.724 -12.572 1.00 68.19 88 TRP A N 1
ATOM 658 C CA . TRP A 1 88 ? 8.651 -2.888 -11.339 1.00 68.19 88 TRP A CA 1
ATOM 659 C C . TRP A 1 88 ? 7.188 -3.256 -11.602 1.00 68.19 88 TRP A C 1
ATOM 661 O O . TRP A 1 88 ? 6.295 -2.853 -10.862 1.00 68.19 88 TRP A O 1
ATOM 671 N N . LYS A 1 89 ? 6.944 -3.987 -12.698 1.00 65.06 89 LYS A N 1
ATOM 672 C CA . LYS A 1 89 ? 5.684 -4.088 -13.469 1.00 65.06 89 LYS A CA 1
ATOM 673 C C . LYS A 1 89 ? 4.385 -4.268 -12.665 1.00 65.06 89 LYS A C 1
ATOM 675 O O . LYS A 1 89 ? 3.304 -3.965 -13.176 1.00 65.06 89 LYS A O 1
ATOM 680 N N . HIS A 1 90 ? 4.457 -4.782 -11.440 1.00 79.81 90 HIS A N 1
ATOM 681 C CA . HIS A 1 90 ? 3.293 -5.041 -10.592 1.00 79.81 90 HIS A CA 1
ATOM 682 C C . HIS A 1 90 ? 3.341 -4.351 -9.224 1.00 79.81 90 HIS A C 1
ATOM 684 O O . HIS A 1 90 ? 2.319 -4.347 -8.541 1.00 79.81 90 HIS A O 1
ATOM 690 N N . LEU A 1 91 ? 4.461 -3.725 -8.844 1.00 87.00 91 LEU A N 1
ATOM 691 C CA . LEU A 1 91 ? 4.643 -3.123 -7.522 1.00 87.00 91 LEU A CA 1
ATOM 692 C C . LEU A 1 91 ? 3.609 -2.030 -7.251 1.00 87.00 91 LEU A C 1
ATOM 694 O O . LEU A 1 91 ? 2.898 -2.102 -6.255 1.00 87.00 91 LEU A O 1
ATOM 698 N N . GLU A 1 92 ? 3.459 -1.081 -8.176 1.00 87.69 92 GLU A N 1
ATOM 699 C CA . GLU A 1 92 ? 2.484 0.008 -8.051 1.00 87.69 92 GLU A CA 1
ATOM 700 C C . GLU A 1 92 ? 1.068 -0.538 -7.831 1.00 87.69 92 GLU A C 1
ATOM 702 O O . GLU A 1 92 ? 0.389 -0.171 -6.878 1.00 87.69 92 GLU A O 1
ATOM 707 N N . THR A 1 93 ? 0.636 -1.485 -8.666 1.00 89.62 93 THR A N 1
ATOM 708 C CA . THR A 1 93 ? -0.703 -2.076 -8.557 1.00 89.62 93 THR A CA 1
ATOM 709 C C . THR A 1 93 ? -0.894 -2.894 -7.277 1.00 89.62 93 THR A C 1
ATOM 711 O O . THR A 1 93 ? -1.991 -2.898 -6.725 1.00 89.62 93 THR A O 1
ATOM 714 N N . SER A 1 94 ? 0.153 -3.555 -6.774 1.00 90.38 94 SER A N 1
ATOM 715 C CA . SER A 1 94 ? 0.113 -4.267 -5.489 1.00 90.38 94 SER A CA 1
ATOM 716 C C . SER A 1 94 ? 0.013 -3.291 -4.316 1.00 90.38 94 SER A C 1
ATOM 718 O O . SER A 1 94 ? -0.783 -3.504 -3.405 1.00 90.38 94 SER A O 1
ATOM 720 N N . MET A 1 95 ? 0.753 -2.181 -4.362 1.00 92.50 95 MET A N 1
ATOM 721 C CA . MET A 1 95 ? 0.657 -1.118 -3.359 1.00 92.50 95 MET A CA 1
ATOM 722 C C . MET A 1 95 ? -0.710 -0.426 -3.390 1.00 92.50 95 MET A C 1
ATOM 724 O O . MET A 1 95 ? -1.275 -0.150 -2.336 1.00 92.50 95 MET A O 1
ATOM 728 N N . ARG A 1 96 ? -1.288 -0.209 -4.578 1.00 92.50 96 ARG A N 1
ATOM 729 C CA . ARG A 1 96 ? -2.669 0.278 -4.737 1.00 92.50 96 ARG A CA 1
ATOM 730 C C . ARG A 1 96 ? -3.688 -0.685 -4.138 1.00 92.50 96 ARG A C 1
ATOM 732 O O . ARG A 1 96 ? -4.599 -0.245 -3.452 1.00 92.50 96 ARG A O 1
ATOM 739 N N . CYS A 1 97 ? -3.514 -1.989 -4.344 1.00 93.44 97 CYS A N 1
ATOM 740 C CA . CYS A 1 97 ? -4.359 -3.001 -3.712 1.00 93.44 97 CYS A CA 1
ATOM 741 C C . CYS A 1 97 ? -4.287 -2.915 -2.181 1.00 93.44 97 CYS A C 1
ATOM 743 O O . CYS A 1 97 ? -5.321 -2.911 -1.516 1.00 93.44 97 CYS A O 1
ATOM 745 N N . LEU A 1 98 ? -3.078 -2.808 -1.622 1.00 94.38 98 LEU A N 1
ATOM 746 C CA . LEU A 1 98 ? -2.885 -2.626 -0.184 1.00 94.38 98 LEU A CA 1
ATOM 747 C C . LEU A 1 98 ? -3.560 -1.337 0.313 1.00 94.38 98 LEU A C 1
ATOM 749 O O . LEU A 1 98 ? -4.238 -1.368 1.335 1.00 94.38 98 LEU A O 1
ATOM 753 N N . GLN A 1 99 ? -3.451 -0.238 -0.439 1.00 95.00 99 GLN A N 1
ATOM 754 C CA . GLN A 1 99 ? -4.145 1.016 -0.139 1.00 95.00 99 GLN A CA 1
ATOM 755 C C . GLN A 1 99 ? -5.666 0.831 -0.085 1.00 95.00 99 GLN A C 1
ATOM 757 O O . GLN A 1 99 ? -6.283 1.222 0.903 1.00 95.00 99 GLN A O 1
ATOM 762 N N . SER A 1 100 ? -6.266 0.201 -1.101 1.00 95.75 100 SER A N 1
ATOM 763 C CA . SER A 1 100 ? -7.712 -0.053 -1.144 1.00 95.75 100 SER A CA 1
ATOM 764 C C . SER A 1 100 ? -8.190 -0.891 0.040 1.00 95.75 100 SER A C 1
ATOM 766 O O . SER A 1 100 ? -9.272 -0.646 0.565 1.00 95.75 100 SER A O 1
ATOM 768 N N . VAL A 1 101 ? -7.389 -1.860 0.488 1.00 95.12 101 VAL A N 1
ATOM 769 C CA . VAL A 1 101 ? -7.708 -2.686 1.659 1.00 95.12 101 VAL A CA 1
ATOM 770 C C . VAL A 1 101 ? -7.629 -1.883 2.959 1.00 95.12 101 VAL A C 1
ATOM 772 O O . VAL A 1 101 ? -8.563 -1.937 3.756 1.00 95.12 101 VAL A O 1
ATOM 775 N N . ILE A 1 102 ? -6.568 -1.094 3.153 1.00 94.31 102 ILE A N 1
ATOM 776 C CA . ILE A 1 102 ? -6.411 -0.204 4.317 1.00 94.31 102 ILE A CA 1
ATOM 777 C C . ILE A 1 102 ? -7.599 0.757 4.420 1.00 94.31 102 ILE A C 1
ATOM 779 O O . ILE A 1 102 ? -8.213 0.891 5.478 1.00 94.31 102 ILE A O 1
ATOM 783 N N . GLU A 1 103 ? -7.941 1.409 3.309 1.00 94.38 103 GLU A N 1
ATOM 784 C CA . GLU A 1 103 ? -9.069 2.339 3.240 1.00 94.38 103 GLU A CA 1
ATOM 785 C C . GLU A 1 103 ? -10.403 1.623 3.456 1.00 94.38 103 GLU A C 1
ATOM 787 O O . GLU A 1 103 ? -11.266 2.141 4.164 1.00 94.38 103 GLU A O 1
ATOM 792 N N . GLY A 1 104 ? -10.548 0.415 2.908 1.00 94.94 104 GLY A N 1
ATOM 793 C CA . GLY A 1 104 ? -11.743 -0.403 3.056 1.00 94.94 104 GLY A CA 1
ATOM 794 C C . GLY A 1 104 ? -12.007 -0.827 4.500 1.00 94.94 104 GLY A C 1
ATOM 795 O O . GLY A 1 104 ? -13.145 -0.744 4.954 1.00 94.94 104 GLY A O 1
ATOM 796 N N . CYS A 1 105 ? -10.967 -1.229 5.234 1.00 93.38 105 CYS A N 1
ATOM 797 C CA . CYS A 1 105 ? -11.051 -1.575 6.655 1.00 93.38 105 CYS A CA 1
ATOM 798 C C . CYS A 1 105 ? -11.279 -0.346 7.557 1.00 93.38 105 CYS A C 1
ATOM 800 O O . CYS A 1 105 ? -11.848 -0.458 8.650 1.00 93.38 105 CYS A O 1
ATOM 802 N N . GLY A 1 106 ? -10.811 0.835 7.145 1.00 90.69 106 GLY A N 1
ATOM 803 C CA . GLY A 1 106 ? -10.862 2.040 7.969 1.00 90.69 106 GLY A CA 1
ATOM 804 C C . GLY A 1 106 ? -10.149 1.844 9.313 1.00 90.69 106 GLY A C 1
ATOM 805 O O . GLY A 1 106 ? -9.120 1.175 9.393 1.00 90.69 106 GLY A O 1
ATOM 806 N N . LYS A 1 107 ? -10.692 2.412 10.401 1.00 89.06 107 LYS A N 1
ATOM 807 C CA . LYS A 1 107 ? -10.052 2.393 11.736 1.00 89.06 107 LYS A CA 1
ATOM 808 C C . LYS A 1 107 ? -9.764 0.986 12.272 1.00 89.06 107 LYS A C 1
ATOM 810 O O . LYS A 1 107 ? -8.819 0.826 13.038 1.00 89.06 107 LYS A O 1
ATOM 815 N N . SER A 1 108 ? -10.538 -0.020 11.855 1.00 89.69 108 SER A N 1
ATOM 816 C CA . SER A 1 108 ? -10.314 -1.421 12.246 1.00 89.69 108 SER A CA 1
ATOM 817 C C . SER A 1 108 ? -8.974 -1.973 11.747 1.00 89.69 108 SER A C 1
ATOM 819 O O . SER A 1 108 ? -8.441 -2.917 12.317 1.00 89.69 108 SER A O 1
ATOM 821 N N . PHE A 1 109 ? -8.369 -1.341 10.734 1.00 91.94 109 PHE A N 1
ATOM 822 C CA . PHE A 1 109 ? -7.048 -1.719 10.244 1.00 91.94 109 PHE A CA 1
ATOM 823 C C . PHE A 1 109 ? -5.916 -1.399 11.234 1.00 91.94 109 PHE A C 1
ATOM 825 O O . PHE A 1 109 ? -4.830 -1.955 11.099 1.00 91.94 109 PHE A O 1
ATOM 832 N N . ASN A 1 110 ? -6.132 -0.529 12.232 1.00 88.62 110 ASN A N 1
ATOM 833 C CA . ASN A 1 110 ? -5.078 -0.126 13.173 1.00 88.62 110 ASN A CA 1
ATOM 834 C C . ASN A 1 110 ? -4.427 -1.321 13.891 1.00 88.62 110 ASN A C 1
ATOM 836 O O . ASN A 1 110 ? -3.219 -1.306 14.108 1.00 88.62 110 ASN A O 1
ATOM 840 N N . GLU A 1 111 ? -5.191 -2.376 14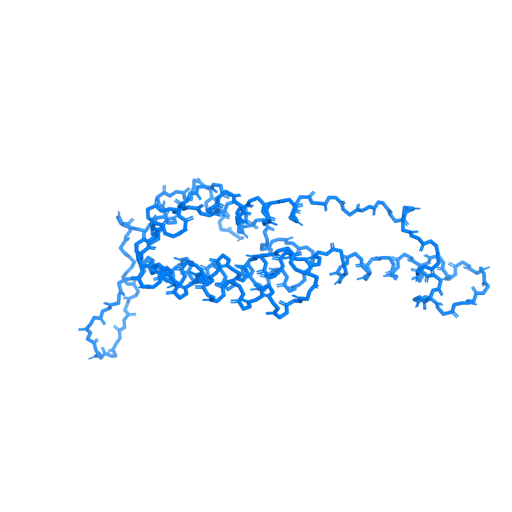.188 1.00 88.56 111 GLU A N 1
ATOM 841 C CA . GLU A 1 111 ? -4.692 -3.603 14.833 1.00 88.56 111 GLU A CA 1
ATOM 842 C C . GLU A 1 111 ? -3.739 -4.418 13.942 1.00 88.56 111 GLU A C 1
ATOM 844 O O . GLU A 1 111 ? -2.998 -5.275 14.420 1.00 88.56 111 GLU A O 1
ATOM 849 N N . HIS A 1 112 ? -3.734 -4.135 12.640 1.00 90.31 112 HIS A N 1
ATOM 850 C CA . HIS A 1 112 ? -2.931 -4.822 11.635 1.00 90.31 112 HIS A CA 1
ATOM 851 C C . HIS A 1 112 ? -1.714 -4.015 11.172 1.00 90.31 112 HIS A C 1
ATOM 853 O O . HIS A 1 112 ? -0.935 -4.485 10.336 1.00 90.31 112 HIS A O 1
ATOM 859 N N . ILE A 1 113 ? -1.517 -2.810 11.714 1.00 89.94 113 ILE A N 1
ATOM 860 C CA . ILE A 1 113 ? -0.320 -2.017 11.447 1.00 89.94 113 ILE A CA 1
ATOM 861 C C . ILE A 1 113 ? 0.847 -2.632 12.217 1.00 89.94 113 ILE A C 1
ATOM 863 O O . ILE A 1 113 ? 0.946 -2.530 13.435 1.00 89.94 113 ILE A O 1
ATOM 867 N N . THR A 1 114 ? 1.752 -3.269 11.481 1.00 89.31 114 THR A N 1
ATOM 868 C CA . THR A 1 114 ? 2.961 -3.903 12.021 1.00 89.31 114 THR A CA 1
ATOM 869 C C . THR A 1 114 ? 4.213 -3.143 11.590 1.00 89.31 114 THR A C 1
ATOM 871 O O . THR A 1 114 ? 4.197 -2.436 10.583 1.00 89.31 114 THR A O 1
ATOM 874 N N . GLN A 1 115 ? 5.329 -3.330 12.304 1.00 85.12 115 GLN A N 1
ATOM 875 C CA . GLN A 1 115 ? 6.624 -2.762 11.900 1.00 85.12 115 GLN A CA 1
ATOM 876 C C . GLN A 1 115 ? 7.021 -3.222 10.487 1.00 85.12 115 GLN A C 1
ATOM 878 O O . GLN A 1 115 ? 7.443 -2.399 9.690 1.00 85.12 115 GLN A O 1
ATOM 883 N N . ASN A 1 116 ? 6.786 -4.492 10.136 1.00 87.94 116 ASN A N 1
ATOM 884 C CA . ASN A 1 116 ? 7.075 -5.007 8.793 1.00 87.94 116 ASN A CA 1
ATOM 885 C C . ASN A 1 116 ? 6.289 -4.261 7.701 1.00 87.94 116 ASN A C 1
ATOM 887 O O . ASN A 1 116 ? 6.838 -3.907 6.661 1.00 87.94 116 ASN A O 1
ATOM 891 N N . LEU A 1 117 ? 5.003 -3.978 7.945 1.00 89.81 117 LEU A N 1
ATOM 892 C CA . LEU A 1 117 ? 4.212 -3.158 7.030 1.00 89.81 117 LEU A CA 1
ATOM 893 C C . LEU A 1 117 ? 4.818 -1.754 6.895 1.00 89.81 117 LEU A C 1
ATOM 895 O O . LEU A 1 117 ? 5.003 -1.288 5.775 1.00 89.81 117 LEU A O 1
ATOM 899 N N . LEU A 1 118 ? 5.147 -1.097 8.013 1.00 90.25 118 LEU A N 1
ATOM 900 C CA . LEU A 1 118 ? 5.747 0.242 8.007 1.00 90.25 118 LEU A CA 1
ATOM 901 C C . LEU A 1 118 ? 7.091 0.268 7.266 1.00 90.25 118 LEU A C 1
ATOM 903 O O . LEU A 1 118 ? 7.310 1.161 6.451 1.00 90.25 118 LEU A O 1
ATOM 907 N N . ASP A 1 119 ? 7.944 -0.733 7.479 1.00 88.50 119 ASP A N 1
ATOM 908 C CA . ASP A 1 119 ? 9.234 -0.864 6.802 1.00 88.50 119 ASP A CA 1
ATOM 909 C C . ASP A 1 119 ? 9.057 -0.990 5.287 1.00 88.50 119 ASP A C 1
ATOM 911 O O . ASP A 1 119 ? 9.736 -0.294 4.534 1.00 88.50 119 ASP A O 1
ATOM 915 N N . LEU A 1 120 ? 8.102 -1.808 4.826 1.00 90.06 120 LEU A N 1
ATOM 916 C CA . LEU A 1 120 ? 7.781 -1.930 3.400 1.00 90.06 120 LEU A CA 1
ATOM 917 C C . LEU A 1 120 ? 7.315 -0.596 2.806 1.00 90.06 120 LEU A C 1
ATOM 919 O O . LEU A 1 120 ? 7.752 -0.215 1.717 1.00 90.06 120 LEU A O 1
ATOM 923 N N . VAL A 1 121 ? 6.456 0.140 3.520 1.00 90.56 121 VAL A N 1
ATOM 924 C CA . VAL A 1 121 ? 6.002 1.459 3.061 1.00 90.56 121 VAL A CA 1
ATOM 925 C C . VAL A 1 121 ? 7.178 2.435 2.979 1.00 90.56 121 VAL A C 1
ATOM 927 O O . VAL A 1 121 ? 7.345 3.099 1.957 1.00 90.56 121 VAL A O 1
ATOM 930 N N . PHE A 1 122 ? 8.023 2.504 4.008 1.00 89.69 122 PHE A N 1
ATOM 931 C CA . PHE A 1 122 ? 9.161 3.427 4.055 1.00 89.69 122 PHE A CA 1
ATOM 932 C C . PHE A 1 122 ? 10.261 3.087 3.047 1.00 89.69 122 PHE A C 1
ATOM 934 O O . PHE A 1 122 ? 10.875 3.997 2.482 1.00 89.69 122 PHE A O 1
ATOM 941 N N . GLN A 1 123 ? 10.469 1.805 2.744 1.00 89.19 123 GLN A N 1
ATOM 942 C CA . GLN A 1 123 ? 11.310 1.393 1.621 1.00 89.19 123 GLN A CA 1
ATOM 943 C C . GLN A 1 123 ? 10.753 1.923 0.295 1.00 89.19 123 GLN A C 1
ATOM 945 O O . GLN A 1 123 ? 11.499 2.499 -0.499 1.00 89.19 123 GLN A O 1
ATOM 950 N N . ALA A 1 124 ? 9.437 1.829 0.076 1.00 89.50 124 ALA A N 1
ATOM 951 C CA . ALA A 1 124 ? 8.808 2.349 -1.136 1.00 89.50 124 ALA A CA 1
ATOM 952 C C . ALA A 1 124 ? 8.931 3.881 -1.280 1.00 89.50 124 ALA A C 1
ATOM 954 O O . ALA A 1 124 ? 9.040 4.380 -2.401 1.00 89.50 124 ALA A O 1
ATOM 955 N N . LEU A 1 125 ? 8.980 4.636 -0.173 1.00 90.00 125 LEU A N 1
ATOM 956 C CA . LEU A 1 125 ? 9.200 6.093 -0.200 1.00 90.00 125 LEU A CA 1
ATOM 957 C C . LEU A 1 125 ? 10.581 6.485 -0.741 1.00 90.00 125 LEU A C 1
ATOM 959 O O . LEU A 1 125 ? 10.726 7.554 -1.331 1.00 90.00 125 LEU A O 1
ATOM 963 N N . ASN A 1 126 ? 11.579 5.618 -0.573 1.00 85.75 126 ASN A N 1
ATOM 964 C CA . ASN A 1 126 ? 12.954 5.836 -1.030 1.00 85.75 126 ASN A CA 1
ATOM 965 C C . ASN A 1 126 ? 13.263 5.123 -2.355 1.00 85.75 126 ASN A C 1
ATOM 967 O O . ASN A 1 126 ? 14.409 5.072 -2.796 1.00 85.75 126 ASN A O 1
ATOM 971 N N . HIS A 1 127 ? 12.242 4.569 -3.006 1.00 86.50 127 HIS A N 1
ATOM 972 C CA . HIS A 1 127 ? 12.400 3.794 -4.226 1.00 86.50 127 HIS A CA 1
ATOM 973 C C . HIS A 1 127 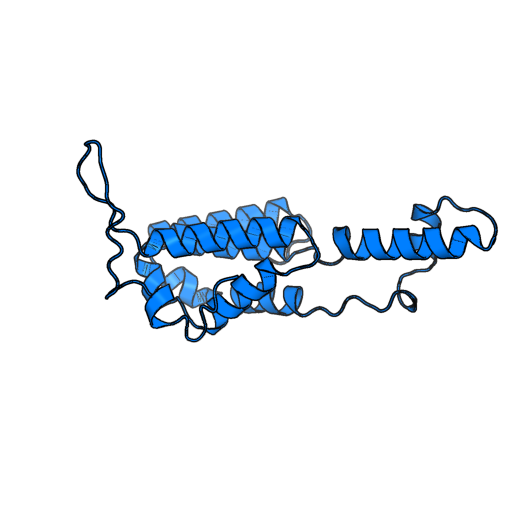? 12.860 4.665 -5.411 1.00 86.50 127 HIS A C 1
ATOM 975 O O . HIS A 1 127 ? 12.481 5.831 -5.515 1.00 86.50 127 HIS A O 1
ATOM 981 N N . THR A 1 128 ? 13.636 4.119 -6.354 1.00 80.75 128 THR A N 1
ATOM 982 C CA . THR A 1 128 ? 14.169 4.873 -7.514 1.00 80.75 128 THR A CA 1
ATOM 983 C C . THR A 1 128 ? 13.072 5.316 -8.489 1.00 80.75 128 THR A C 1
ATOM 985 O O . THR A 1 128 ? 13.064 6.455 -8.963 1.00 80.75 128 THR A O 1
ATOM 988 N N . ASN A 1 129 ? 12.071 4.462 -8.714 1.00 80.50 129 ASN A N 1
ATOM 989 C CA . ASN A 1 129 ? 10.895 4.773 -9.530 1.00 80.50 129 ASN A CA 1
ATOM 990 C C . ASN A 1 129 ? 9.958 5.794 -8.844 1.00 80.50 129 ASN A C 1
ATOM 992 O O . ASN A 1 129 ? 9.453 5.557 -7.745 1.00 80.50 129 ASN A O 1
ATOM 996 N N . ARG A 1 130 ? 9.671 6.911 -9.529 1.00 85.25 130 ARG A N 1
ATOM 997 C CA . ARG A 1 130 ? 8.807 8.001 -9.034 1.00 85.25 130 ARG A CA 1
ATOM 998 C C . ARG A 1 130 ? 7.368 7.565 -8.732 1.00 85.25 130 ARG A C 1
ATOM 1000 O O . ARG A 1 130 ? 6.810 8.035 -7.745 1.00 85.25 130 ARG A O 1
ATOM 1007 N N . PHE A 1 131 ? 6.768 6.716 -9.561 1.00 85.62 131 PHE A N 1
ATOM 1008 C CA . PHE A 1 131 ? 5.378 6.273 -9.390 1.00 85.62 131 PHE A CA 1
ATOM 1009 C C . PHE A 1 131 ? 5.222 5.368 -8.164 1.00 85.62 131 PHE A C 1
ATOM 1011 O O . PHE A 1 131 ? 4.225 5.453 -7.444 1.00 85.62 131 PHE A O 1
ATOM 1018 N N . VAL A 1 132 ? 6.249 4.561 -7.875 1.00 87.19 132 VAL A N 1
ATOM 1019 C CA . VAL A 1 132 ? 6.325 3.765 -6.641 1.00 87.19 132 VAL A CA 1
ATOM 1020 C C . VAL A 1 132 ? 6.394 4.684 -5.423 1.00 87.19 132 VAL A C 1
ATOM 1022 O O . VAL A 1 132 ? 5.590 4.518 -4.507 1.00 87.19 132 VAL A O 1
ATOM 1025 N N . ARG A 1 133 ? 7.263 5.710 -5.440 1.00 90.38 133 ARG A N 1
ATOM 1026 C CA . ARG A 1 133 ? 7.324 6.703 -4.351 1.00 90.38 133 ARG A CA 1
ATOM 1027 C C . ARG A 1 133 ? 5.988 7.404 -4.139 1.00 90.38 133 ARG A C 1
ATOM 1029 O O . ARG A 1 133 ? 5.518 7.500 -3.012 1.00 90.38 133 ARG A O 1
ATOM 1036 N N . GLU A 1 134 ? 5.361 7.880 -5.214 1.00 91.69 134 GLU A N 1
ATOM 1037 C CA . GLU A 1 134 ? 4.063 8.560 -5.153 1.00 91.69 134 GLU A CA 1
ATOM 1038 C C . GLU A 1 134 ? 2.980 7.669 -4.533 1.00 91.69 134 GLU A C 1
ATOM 1040 O O . GLU A 1 134 ? 2.262 8.104 -3.632 1.00 91.69 134 GLU A O 1
ATOM 1045 N N . THR A 1 135 ? 2.910 6.406 -4.955 1.00 91.62 135 THR A N 1
ATOM 1046 C CA . THR A 1 135 ? 1.978 5.430 -4.378 1.00 91.62 135 THR A CA 1
ATOM 1047 C C . THR A 1 135 ? 2.304 5.153 -2.909 1.00 91.62 135 THR A C 1
ATOM 1049 O O . THR A 1 135 ? 1.394 5.060 -2.089 1.00 91.62 135 THR A O 1
ATOM 1052 N N . GLY A 1 136 ? 3.588 5.101 -2.543 1.00 92.75 136 GLY A N 1
ATOM 1053 C CA . GLY A 1 136 ? 4.033 4.988 -1.154 1.00 92.75 136 GLY A CA 1
ATOM 1054 C C . GLY A 1 136 ? 3.563 6.156 -0.285 1.00 92.75 136 GLY A C 1
ATOM 1055 O O . GLY A 1 136 ? 3.016 5.934 0.792 1.00 92.75 136 GLY A O 1
ATOM 1056 N N . TYR A 1 137 ? 3.683 7.397 -0.766 1.00 93.69 137 TYR A N 1
ATOM 1057 C CA . TYR A 1 137 ? 3.183 8.567 -0.035 1.00 93.69 137 TYR A CA 1
ATOM 1058 C C . TYR A 1 137 ? 1.657 8.558 0.113 1.00 93.69 137 TYR A C 1
ATOM 1060 O O . TYR A 1 137 ? 1.145 8.939 1.167 1.00 93.69 137 TYR A O 1
ATOM 1068 N N . GLN A 1 138 ? 0.922 8.101 -0.905 1.00 93.25 138 GLN A N 1
ATOM 1069 C CA . GLN A 1 138 ? -0.534 7.941 -0.819 1.00 93.25 138 GLN A CA 1
ATOM 1070 C C . GLN A 1 138 ? -0.916 6.889 0.230 1.00 93.25 138 GLN A C 1
ATOM 1072 O O . GLN A 1 138 ? -1.776 7.149 1.068 1.00 93.25 138 GLN A O 1
ATOM 1077 N N . LEU A 1 139 ? -0.206 5.759 0.262 1.00 92.50 139 LEU A N 1
ATOM 1078 C CA . LEU A 1 139 ? -0.376 4.715 1.271 1.00 92.50 139 LEU A CA 1
ATOM 1079 C C . LEU A 1 139 ? -0.096 5.235 2.693 1.00 92.50 139 LEU A C 1
ATOM 1081 O O . LEU A 1 139 ? -0.897 5.017 3.602 1.00 92.50 139 LEU A O 1
ATOM 1085 N N . CYS A 1 140 ? 1.002 5.980 2.881 1.00 91.88 140 CYS A N 1
ATOM 1086 C CA . CYS A 1 140 ? 1.306 6.666 4.140 1.00 91.88 140 CYS A CA 1
ATOM 1087 C C . CYS A 1 140 ? 0.174 7.602 4.563 1.00 91.88 140 CYS A C 1
ATOM 1089 O O . CYS A 1 140 ? -0.204 7.616 5.733 1.00 91.88 140 CYS A O 1
ATOM 1091 N N . ALA A 1 141 ? -0.378 8.379 3.629 1.00 90.31 141 ALA A N 1
ATOM 1092 C CA . ALA A 1 141 ? -1.488 9.272 3.927 1.00 90.31 141 ALA A CA 1
ATOM 1093 C C . ALA A 1 141 ? -2.723 8.494 4.406 1.00 90.31 141 ALA A C 1
ATOM 1095 O O . ALA A 1 141 ? -3.361 8.921 5.370 1.00 90.31 141 ALA A O 1
ATOM 1096 N N . SER A 1 142 ? -3.037 7.349 3.792 1.00 91.94 142 SER A N 1
ATOM 1097 C CA . SER A 1 142 ? -4.134 6.476 4.230 1.00 91.94 142 SER A CA 1
ATOM 1098 C C . SER A 1 142 ? -3.886 5.927 5.636 1.00 91.94 142 SER A C 1
ATOM 1100 O O . SER A 1 142 ? -4.776 6.032 6.474 1.00 91.94 142 SER A O 1
ATOM 1102 N N . LEU A 1 143 ? -2.669 5.463 5.946 1.00 89.69 143 LEU A N 1
ATOM 1103 C CA . LEU A 1 143 ? -2.295 5.008 7.294 1.00 89.69 143 LEU A CA 1
ATOM 1104 C C . LEU A 1 143 ? -2.422 6.125 8.341 1.00 89.69 143 LEU A C 1
ATOM 1106 O O . LEU A 1 143 ? -3.041 5.933 9.384 1.00 89.69 143 LEU A O 1
ATOM 1110 N N . VAL A 1 144 ? -1.886 7.318 8.064 1.00 86.06 144 VAL A N 1
ATOM 1111 C CA . VAL A 1 144 ? -1.956 8.460 8.994 1.00 86.06 144 VAL A CA 1
ATOM 1112 C C . VAL A 1 144 ? -3.404 8.889 9.241 1.00 86.06 144 VAL A C 1
ATOM 1114 O O . VAL A 1 144 ? -3.750 9.276 10.357 1.00 86.06 144 VAL A O 1
ATOM 1117 N N . ARG A 1 145 ? -4.278 8.794 8.230 1.00 85.06 145 ARG A N 1
ATOM 1118 C CA . ARG A 1 145 ? -5.712 9.086 8.380 1.00 85.06 145 ARG A CA 1
ATOM 1119 C C . ARG A 1 145 ? -6.413 8.136 9.350 1.00 85.06 145 ARG A C 1
ATOM 1121 O O . ARG A 1 145 ? -7.343 8.584 10.014 1.00 85.06 145 ARG A O 1
ATOM 1128 N N . LEU A 1 146 ? -5.962 6.887 9.486 1.00 84.06 146 LEU A N 1
ATOM 1129 C CA . LEU A 1 146 ? -6.543 5.933 10.442 1.00 84.06 146 LEU A CA 1
ATOM 1130 C C . LEU A 1 146 ? -6.361 6.359 11.902 1.00 84.06 146 LEU A C 1
ATOM 1132 O O . LEU A 1 146 ? -7.204 6.044 12.740 1.00 84.06 146 LEU A O 1
ATOM 1136 N N . GLY A 1 147 ? -5.281 7.090 12.193 1.00 67.19 147 GLY A N 1
ATOM 1137 C CA . GLY A 1 147 ? -4.978 7.625 13.521 1.00 67.19 147 GLY A CA 1
ATOM 1138 C C . GLY A 1 147 ? -5.668 8.956 13.843 1.00 67.19 147 GLY A C 1
ATOM 1139 O O . GLY A 1 147 ? -5.457 9.496 14.927 1.00 67.19 147 GLY A O 1
ATOM 1140 N N . ARG A 1 148 ? -6.466 9.524 12.925 1.00 67.75 148 ARG A N 1
ATOM 1141 C CA . ARG A 1 148 ? -7.207 10.773 13.170 1.00 67.75 148 ARG A CA 1
ATOM 1142 C C . ARG A 1 148 ? -8.579 10.469 13.777 1.00 67.75 148 ARG A C 1
ATOM 1144 O O . ARG A 1 148 ? -9.335 9.650 13.246 1.00 67.75 148 ARG A O 1
ATOM 1151 N N . LYS A 1 149 ? -8.953 11.187 14.842 1.00 56.62 149 LYS A N 1
ATOM 1152 C CA . LYS A 1 149 ? -10.371 11.326 15.200 1.00 56.62 149 LYS A CA 1
ATOM 1153 C C . LYS A 1 149 ? -11.055 12.081 14.059 1.00 56.62 149 LYS A C 1
ATOM 1155 O O . LYS A 1 149 ? -10.562 13.105 13.600 1.00 56.62 149 LYS A O 1
ATOM 1160 N N . GLN A 1 150 ? -12.133 11.508 13.534 1.00 53.72 150 GLN A N 1
ATOM 1161 C CA . GLN A 1 150 ? -13.097 12.285 12.767 1.00 53.72 150 GLN A CA 1
ATOM 1162 C C . GLN A 1 150 ? -13.948 12.958 13.831 1.00 53.72 150 GLN A C 1
ATOM 1164 O O . GLN A 1 150 ? -14.722 12.267 14.492 1.00 53.72 150 GLN A O 1
ATOM 1169 N N . ASP A 1 151 ? -13.724 14.246 14.064 1.00 46.94 151 ASP A N 1
ATOM 1170 C CA . ASP A 1 151 ? -14.627 15.023 14.896 1.00 46.94 151 ASP A CA 1
ATOM 1171 C C . ASP A 1 151 ? -15.964 15.098 14.153 1.00 46.94 151 ASP A C 1
ATOM 1173 O O . ASP A 1 151 ? -16.080 15.666 13.065 1.00 46.94 151 ASP A O 1
ATOM 1177 N N . GLU A 1 152 ? -16.988 14.461 14.718 1.00 50.06 152 GLU A N 1
ATOM 1178 C CA . GLU A 1 152 ? -18.370 14.679 14.304 1.00 50.06 152 GLU A CA 1
ATOM 1179 C C . GLU A 1 152 ? -18.838 16.052 14.803 1.00 50.06 152 GLU A C 1
ATOM 1181 O O . GLU A 1 152 ? -19.700 16.154 15.668 1.00 50.06 152 GLU A O 1
ATOM 1186 N N . SER A 1 153 ? -18.253 17.130 14.286 1.00 42.00 153 SER A N 1
ATOM 1187 C CA . SER A 1 153 ? -18.858 18.460 14.351 1.00 42.00 153 SER A CA 1
ATOM 1188 C C . SER A 1 153 ? -18.124 19.429 13.437 1.00 42.00 153 SER A C 1
ATOM 1190 O O . SER A 1 153 ? -16.995 19.835 13.692 1.00 42.00 153 SER A O 1
ATOM 1192 N N . SER A 1 154 ? -18.823 19.839 12.386 1.00 53.97 154 SER A N 1
ATOM 1193 C CA . SER A 1 154 ? -18.591 21.084 11.667 1.00 53.97 154 SER A CA 1
ATOM 1194 C C . SER A 1 154 ? -18.474 22.264 12.640 1.00 53.97 154 SER A C 1
ATOM 1196 O O . SER A 1 154 ? -19.476 22.637 13.239 1.00 53.97 154 SER A O 1
ATOM 1198 N N . ASP A 1 155 ? -17.279 22.829 12.811 1.00 41.44 155 ASP A N 1
ATOM 1199 C CA . ASP A 1 155 ? -17.015 24.264 12.633 1.00 41.44 155 ASP A CA 1
ATOM 1200 C C . ASP A 1 155 ? -15.553 24.625 12.964 1.00 41.44 155 ASP A C 1
ATOM 1202 O O . ASP A 1 155 ? -15.050 24.432 14.064 1.00 41.44 155 ASP A O 1
ATOM 1206 N N . ILE A 1 156 ? -14.885 25.154 11.937 1.00 58.94 156 ILE A N 1
ATOM 1207 C CA . ILE A 1 156 ? -13.783 26.129 11.916 1.00 58.94 156 ILE A CA 1
ATOM 1208 C C . ILE A 1 156 ? -13.009 26.307 13.240 1.00 58.94 156 ILE A C 1
ATOM 1210 O O . ILE A 1 156 ? -13.318 27.188 14.029 1.00 58.94 156 ILE A O 1
ATOM 1214 N N . THR A 1 157 ? -11.956 25.501 13.417 1.00 53.19 157 THR A N 1
ATOM 1215 C CA . THR A 1 157 ? -10.558 25.821 13.812 1.00 53.19 157 THR A CA 1
ATOM 1216 C C . THR A 1 157 ? -9.990 24.606 14.545 1.00 53.19 157 THR A C 1
ATOM 1218 O O . THR A 1 157 ? -10.024 24.536 15.767 1.00 53.19 157 THR A O 1
ATOM 1221 N N . GLU A 1 158 ? -9.492 23.610 13.817 1.00 42.88 158 GLU A N 1
ATOM 1222 C CA . GLU A 1 158 ? -9.032 22.371 14.451 1.00 42.88 158 GLU A CA 1
ATOM 1223 C C . GLU A 1 158 ? -7.519 22.415 14.686 1.00 42.88 158 GLU A C 1
ATOM 1225 O O . GLU A 1 158 ? -6.708 22.280 13.764 1.00 42.88 158 GLU A O 1
ATOM 1230 N N . ALA A 1 159 ? -7.127 22.595 15.948 1.00 47.25 159 ALA A N 1
ATOM 1231 C CA . ALA A 1 159 ? -5.851 22.072 16.405 1.00 47.25 159 ALA A CA 1
ATOM 1232 C C . ALA A 1 159 ? -5.866 20.558 16.152 1.00 47.25 159 ALA A C 1
ATOM 1234 O O . ALA A 1 159 ? -6.806 19.875 16.546 1.00 47.25 159 ALA A O 1
ATOM 1235 N N . VAL A 1 160 ? -4.851 20.039 15.461 1.00 51.16 160 VAL A N 1
ATOM 1236 C CA . VAL A 1 160 ? -4.734 18.614 15.134 1.00 51.16 160 VAL A CA 1
ATOM 1237 C C . VAL A 1 160 ? -4.596 17.819 16.436 1.00 51.16 160 VAL A C 1
ATOM 1239 O O . VAL A 1 160 ? -3.497 17.701 16.976 1.00 51.16 160 VAL A O 1
ATOM 1242 N N . VAL A 1 161 ? -5.700 17.285 16.961 1.00 50.19 161 VAL A N 1
ATOM 1243 C CA . VAL A 1 161 ? -5.668 16.425 18.148 1.00 50.19 161 VAL A CA 1
ATOM 1244 C C . VAL A 1 161 ? -5.375 14.998 17.682 1.00 50.19 161 VAL A C 1
ATOM 1246 O O . VAL A 1 161 ? -6.266 14.248 17.290 1.00 50.19 161 VAL A O 1
ATOM 1249 N N . VAL A 1 162 ? -4.091 14.638 17.642 1.00 53.66 162 VAL A N 1
ATOM 1250 C CA . VAL A 1 162 ? -3.667 13.246 17.435 1.00 53.66 162 VAL A CA 1
ATOM 1251 C C . VAL A 1 162 ? -3.870 12.510 18.754 1.00 53.66 162 VAL A C 1
ATOM 1253 O O . VAL A 1 162 ? -3.288 12.905 19.763 1.00 53.66 162 VAL A O 1
ATOM 1256 N N . ASP A 1 163 ? -4.675 11.449 18.759 1.00 53.59 163 ASP A N 1
ATOM 1257 C CA . ASP A 1 163 ? -4.773 10.577 19.929 1.00 53.59 163 ASP A CA 1
ATOM 1258 C C . ASP A 1 163 ? -3.516 9.699 19.987 1.00 53.59 163 ASP A C 1
ATOM 1260 O O . ASP A 1 163 ? -3.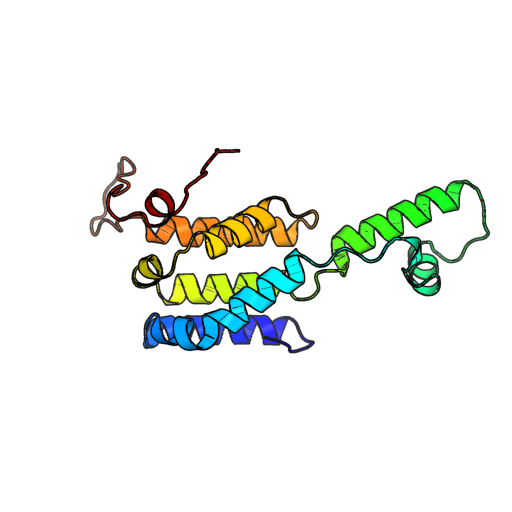392 8.691 19.288 1.00 53.59 163 ASP A O 1
ATOM 1264 N N . VAL A 1 164 ? -2.517 10.163 20.740 1.00 52.66 164 VAL A N 1
ATOM 1265 C CA . VAL A 1 164 ? -1.195 9.526 20.842 1.00 52.66 164 VAL A CA 1
ATOM 1266 C C . VAL A 1 164 ? -1.312 8.102 21.397 1.00 52.66 164 VAL A C 1
ATOM 1268 O O . VAL A 1 164 ? -0.504 7.243 21.046 1.00 52.66 164 VAL A O 1
ATOM 1271 N N . GLU A 1 165 ? -2.342 7.832 22.203 1.00 51.38 165 GLU A N 1
ATOM 1272 C CA . GLU A 1 165 ? -2.553 6.537 22.848 1.00 51.38 165 GLU A CA 1
ATOM 1273 C C . GLU A 1 165 ? -3.159 5.473 21.930 1.00 51.38 165 GLU A C 1
ATOM 1275 O O . GLU A 1 165 ? -3.053 4.305 22.278 1.00 51.38 165 GLU A O 1
ATOM 1280 N N . ASP A 1 166 ? -3.702 5.814 20.753 1.00 55.62 166 ASP A N 1
ATOM 1281 C CA . ASP A 1 166 ? -4.289 4.854 19.793 1.00 55.62 166 ASP A CA 1
ATOM 1282 C C . ASP A 1 166 ? -3.692 4.913 18.384 1.00 55.62 166 ASP A C 1
ATOM 1284 O O . ASP A 1 166 ? -4.058 4.141 17.494 1.00 55.62 166 ASP A O 1
ATOM 1288 N N . ASN A 1 167 ? -2.702 5.776 18.174 1.00 64.19 167 ASN A N 1
ATOM 1289 C CA . ASN A 1 167 ? -2.011 5.861 16.902 1.00 64.19 167 ASN A CA 1
ATOM 1290 C C . ASN A 1 167 ? -1.030 4.687 16.737 1.00 64.19 167 ASN A C 1
ATOM 1292 O O . ASN A 1 167 ? 0.086 4.700 17.261 1.00 64.19 167 ASN A O 1
ATOM 1296 N N . ALA A 1 168 ? -1.435 3.676 15.969 1.00 63.44 168 ALA A N 1
ATOM 1297 C CA . ALA A 1 168 ? -0.626 2.491 15.700 1.00 63.44 168 ALA A CA 1
ATOM 1298 C C . ALA A 1 168 ? 0.729 2.814 15.037 1.00 63.44 168 ALA A C 1
ATOM 1300 O O . ALA A 1 168 ? 1.705 2.101 15.259 1.00 63.44 168 ALA A O 1
ATOM 1301 N N . ILE A 1 169 ? 0.835 3.924 14.295 1.00 65.81 169 ILE A N 1
ATOM 1302 C CA . ILE A 1 169 ? 2.104 4.387 13.710 1.00 65.81 169 ILE A CA 1
ATOM 1303 C C . ILE A 1 169 ? 3.060 4.865 14.810 1.00 65.81 169 ILE A C 1
ATOM 1305 O O . ILE A 1 169 ? 4.250 4.576 14.746 1.00 65.81 169 ILE A O 1
ATOM 1309 N N . LEU A 1 170 ? 2.553 5.546 15.843 1.00 62.53 170 LEU A N 1
ATOM 1310 C CA . LEU A 1 170 ? 3.359 5.969 16.997 1.00 62.53 170 LEU A CA 1
ATOM 1311 C C . LEU A 1 170 ? 3.690 4.798 17.933 1.00 62.53 170 LEU A C 1
ATOM 1313 O O . LEU A 1 170 ? 4.772 4.773 18.510 1.00 62.53 170 LEU A O 1
ATOM 1317 N N . LYS A 1 171 ? 2.787 3.815 18.061 1.00 62.00 171 LYS A N 1
ATOM 1318 C CA . LYS A 1 171 ? 3.014 2.599 18.865 1.00 62.00 171 LYS A CA 1
ATOM 1319 C C . LYS A 1 171 ? 4.048 1.663 18.246 1.00 62.00 171 LYS A C 1
ATOM 1321 O O . LYS A 1 171 ? 4.854 1.084 18.969 1.00 62.00 171 LYS A O 1
ATOM 1326 N N . HIS A 1 172 ? 3.996 1.480 16.929 1.00 64.50 172 HIS A N 1
ATOM 1327 C CA . HIS A 1 172 ? 4.804 0.480 16.234 1.00 64.50 172 HIS A CA 1
ATOM 1328 C C . HIS A 1 172 ? 5.964 1.062 15.439 1.00 64.50 172 HIS A C 1
ATOM 1330 O O . HIS A 1 172 ? 6.820 0.290 15.045 1.00 64.50 172 HIS A O 1
ATOM 1336 N N . GLY A 1 173 ? 6.037 2.374 15.211 1.00 60.00 173 GLY A N 1
ATOM 1337 C CA . GLY A 1 173 ? 7.165 3.016 14.538 1.00 60.00 173 GLY A CA 1
ATOM 1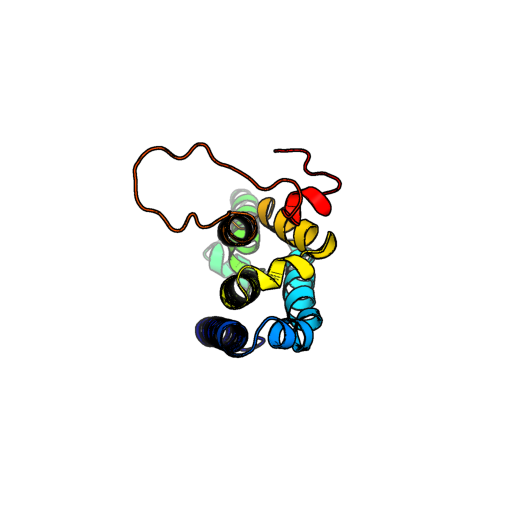338 C C . GLY A 1 173 ? 8.373 3.143 15.463 1.00 60.00 173 GLY A C 1
ATOM 1339 O O . GLY A 1 173 ? 8.647 4.229 15.968 1.00 60.00 173 GLY A O 1
ATOM 1340 N N . ILE A 1 174 ? 9.112 2.050 15.674 1.00 52.38 174 ILE A N 1
ATOM 1341 C CA . ILE A 1 174 ? 10.258 2.004 16.606 1.00 52.38 174 ILE A CA 1
ATOM 1342 C C . ILE A 1 174 ? 11.394 2.948 16.161 1.00 52.38 174 ILE A C 1
ATOM 1344 O O . ILE A 1 174 ? 12.194 3.383 16.983 1.00 52.38 174 ILE A O 1
ATOM 1348 N N . ASN A 1 175 ? 11.427 3.338 14.883 1.00 46.75 175 ASN A N 1
ATOM 1349 C CA . ASN A 1 175 ? 12.384 4.289 14.319 1.00 46.75 175 ASN A CA 1
ATOM 1350 C C . ASN A 1 175 ? 11.713 5.248 13.325 1.00 46.75 175 ASN A C 1
ATOM 1352 O O . ASN A 1 175 ? 12.100 5.315 12.160 1.00 46.75 175 ASN A O 1
ATOM 1356 N N . LEU A 1 176 ? 10.733 6.041 13.768 1.00 50.47 176 LEU A N 1
ATOM 1357 C CA . LEU A 1 176 ? 10.372 7.276 13.056 1.00 50.47 176 LEU A CA 1
ATOM 1358 C C . LEU A 1 176 ? 11.508 8.309 13.215 1.00 50.47 176 LEU A C 1
ATOM 1360 O O . LEU A 1 176 ? 11.318 9.382 13.781 1.00 50.47 176 LEU A O 1
ATOM 1364 N N . GLN A 1 177 ? 12.719 7.986 12.749 1.00 42.03 177 GLN A N 1
ATOM 1365 C CA . GLN A 1 177 ? 13.709 9.005 12.424 1.00 42.03 177 GLN A CA 1
ATOM 1366 C C . GLN A 1 177 ? 13.184 9.700 11.175 1.00 42.03 177 GLN A C 1
ATOM 1368 O O . GLN A 1 177 ? 13.328 9.229 10.052 1.00 42.03 177 GLN A O 1
ATOM 1373 N N . ILE A 1 178 ? 12.436 10.766 11.441 1.00 40.38 178 ILE A N 1
ATOM 1374 C CA . ILE A 1 178 ? 11.918 11.711 10.467 1.00 40.38 178 ILE A CA 1
ATOM 1375 C C . ILE A 1 178 ? 13.064 12.081 9.519 1.00 40.38 178 ILE A C 1
ATOM 1377 O O . ILE A 1 178 ? 14.116 12.508 9.988 1.00 40.38 178 ILE A O 1
ATOM 1381 N N . ILE A 1 179 ? 12.811 11.827 8.231 1.00 43.66 179 ILE A N 1
ATOM 1382 C CA . ILE A 1 179 ? 13.344 12.470 7.015 1.00 43.66 179 ILE A CA 1
ATOM 1383 C C . ILE A 1 179 ? 14.444 13.508 7.266 1.00 43.66 179 ILE A C 1
ATOM 1385 O O . ILE A 1 179 ? 14.144 14.529 7.927 1.00 43.66 179 ILE A O 1
#

Secondary structure (DSSP, 8-state):
---SSHHHHHHHHHHHHHHHHHH-THHHHHHHHHHHHHHHHHHS-PPPPTTTS-HHHHHHHTTT----HHHHHHHHHHHHHHHHHTS-TTHHHHHHHHHHHHHHHGGGGGGG--HHHHHHHHHHHT-SSHHHHHHHHHHHHHHHHHTB---S---S-----B-TTT-HHHHH-TT----

Sequence (179 aa):
MHDGEARVRIASGEVLGALCTARGPEVFVACCDEILRNVSDNLERKLPDPEEIDKGLIHKLTGGEKDTTEDAHKKADAAQIFHDTAGWKHLETSMRCLQSVIEGCGKSFNEHITQNLLDLVFQALNHTNRFVRETGYQLCASLVRLGRKQDESSDITEAVVVDVEDNAILKHGINLQII

Radius of gyration: 20.36 Å; chains: 1; bounding box: 51×40×58 Å

Organism: NCBI:txid174260